Protein AF-A0A965CUZ8-F1 (afdb_monomer)

pLDDT: mean 78.37, std 17.24, range [33.78, 97.94]

Sequence (111 aa):
MQTAEQQSGSIRYVYDLDGADPASSAPSSAEVDVHAPAGNTVHAGVAVGGARACVALLRVPRGSVCNAADGGAERFFFVLDGCLTADIDGRLLKVPARHALHVPAAMPYVL

Nearest PDB structures (foldseek):
  4e2g-assembly2_D  TM=9.040E-01  e=1.049E-01  Sphaerobacter thermophilus DSM 20745
  7zyb-assembly1_A  TM=8.233E-01  e=8.879E-02  Bacteroides eggerthii DSM 20697
  2pfw-assembly1_B  TM=7.725E-01  e=3.025E-01  Shewanella frigidimarina NCIMB 400
  8awo-assemb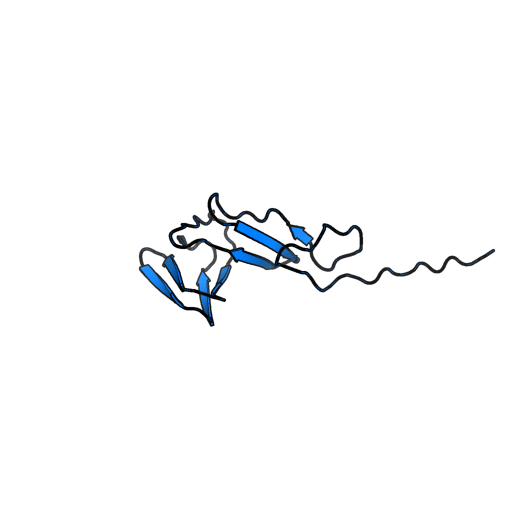ly1_B  TM=7.069E-01  e=2.421E-01  Thermotoga maritima
  5j4f-assembly1_A  TM=6.283E-01  e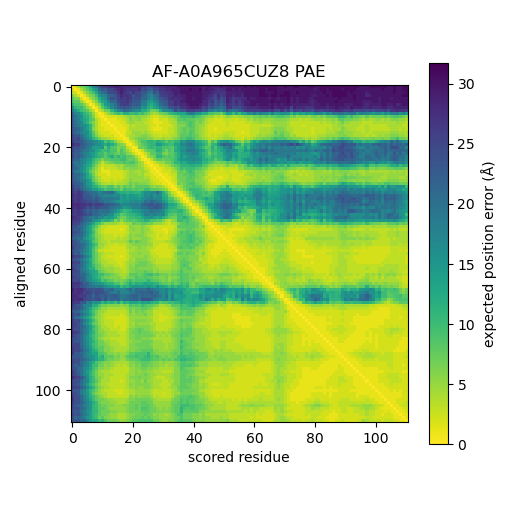=1.550E-01  Helicobacter pylori 26695

Mean predicted aligned error: 8.97 Å

Structure (mmCIF, N/CA/C/O backbone):
data_AF-A0A965CUZ8-F1
#
_entry.id   AF-A0A965CUZ8-F1
#
loop_
_atom_site.group_PDB
_atom_site.id
_atom_site.type_symbol
_atom_site.label_atom_id
_atom_site.label_alt_id
_atom_site.label_comp_id
_atom_site.label_asym_id
_atom_site.label_entity_id
_atom_site.label_seq_id
_atom_site.pdbx_PDB_ins_code
_atom_site.Cartn_x
_atom_site.Cartn_y
_atom_site.Cartn_z
_atom_site.occupancy
_atom_site.B_iso_or_equiv
_atom_site.auth_seq_id
_atom_site.auth_comp_id
_atom_site.auth_asym_id
_atom_site.auth_atom_id
_atom_site.pdbx_PDB_model_num
ATOM 1 N N . MET A 1 1 ? 34.618 -6.509 -42.704 1.00 38.53 1 MET A N 1
ATOM 2 C CA . MET A 1 1 ? 33.455 -5.786 -42.150 1.00 38.53 1 MET A CA 1
ATOM 3 C C . MET A 1 1 ? 32.724 -6.752 -41.235 1.00 38.53 1 MET A C 1
ATOM 5 O O . MET A 1 1 ? 32.151 -7.706 -41.736 1.00 38.53 1 MET A O 1
ATOM 9 N N . GLN A 1 2 ? 32.872 -6.594 -39.918 1.00 33.78 2 GLN A N 1
ATOM 10 C CA . GLN A 1 2 ? 32.157 -7.391 -38.917 1.00 33.78 2 GLN A CA 1
ATOM 11 C C . GLN A 1 2 ? 30.774 -6.775 -38.703 1.00 33.78 2 GLN A C 1
ATOM 13 O O . GLN A 1 2 ? 30.664 -5.579 -38.436 1.00 33.78 2 GLN A O 1
ATOM 18 N N . THR A 1 3 ? 29.737 -7.588 -38.859 1.00 38.19 3 THR A N 1
ATOM 19 C CA . THR A 1 3 ? 28.358 -7.248 -38.517 1.00 38.19 3 THR A CA 1
ATOM 20 C C . THR A 1 3 ? 28.268 -7.171 -36.997 1.00 38.19 3 THR A C 1
ATOM 22 O O . THR A 1 3 ? 28.436 -8.180 -36.318 1.00 38.19 3 THR A O 1
ATOM 25 N N . ALA A 1 4 ? 28.072 -5.971 -36.453 1.00 38.38 4 ALA A N 1
ATOM 26 C CA . ALA A 1 4 ? 27.771 -5.797 -35.041 1.00 38.38 4 ALA A CA 1
ATOM 27 C C . ALA A 1 4 ? 26.339 -6.291 -34.801 1.00 38.38 4 ALA A C 1
ATOM 29 O O . ALA A 1 4 ? 25.375 -5.600 -35.126 1.00 38.38 4 ALA A O 1
ATOM 30 N N . GLU A 1 5 ? 26.201 -7.506 -34.277 1.00 39.06 5 GLU A N 1
ATOM 31 C CA . GLU A 1 5 ? 24.954 -7.950 -33.667 1.00 39.06 5 GLU A CA 1
ATOM 32 C C . GLU A 1 5 ? 24.663 -7.020 -32.487 1.00 39.06 5 GLU A C 1
ATOM 34 O O . GLU A 1 5 ? 25.358 -7.025 -31.470 1.00 39.06 5 GLU A O 1
ATOM 39 N N . GLN A 1 6 ? 23.647 -6.171 -32.643 1.00 44.38 6 GLN A N 1
ATOM 40 C CA . GLN A 1 6 ? 23.025 -5.491 -31.519 1.00 44.38 6 GLN A CA 1
ATOM 41 C C . GLN A 1 6 ? 22.524 -6.574 -30.563 1.00 44.38 6 GLN A C 1
ATOM 43 O O . GLN A 1 6 ? 21.533 -7.245 -30.841 1.00 44.38 6 GLN A O 1
ATOM 48 N N . GLN A 1 7 ? 23.208 -6.743 -29.433 1.00 45.09 7 GLN A N 1
ATOM 49 C CA . GLN A 1 7 ? 22.641 -7.427 -28.280 1.00 45.09 7 GLN A CA 1
ATOM 50 C C . GLN A 1 7 ? 21.371 -6.663 -27.898 1.00 45.09 7 GLN A C 1
ATOM 52 O O . GLN A 1 7 ? 21.438 -5.593 -27.294 1.00 45.09 7 GLN A O 1
ATOM 57 N N . SER A 1 8 ? 20.205 -7.174 -28.299 1.00 52.53 8 SER A N 1
ATOM 58 C CA . SER A 1 8 ? 18.926 -6.739 -27.751 1.00 52.53 8 SER A CA 1
ATOM 59 C C . SER A 1 8 ? 18.976 -7.006 -26.250 1.00 52.53 8 SER A C 1
ATOM 61 O O . SER A 1 8 ? 18.823 -8.144 -25.811 1.00 52.53 8 SER A O 1
ATOM 63 N N . GLY A 1 9 ? 19.300 -5.970 -25.474 1.00 62.38 9 GLY A N 1
ATOM 64 C CA . GLY A 1 9 ? 19.417 -6.061 -24.025 1.00 62.38 9 GLY A CA 1
ATOM 65 C C . GLY A 1 9 ? 18.131 -6.637 -23.444 1.00 62.38 9 GLY A C 1
ATOM 66 O O . GLY A 1 9 ? 17.038 -6.186 -23.789 1.00 62.38 9 GLY A O 1
ATOM 67 N N . SER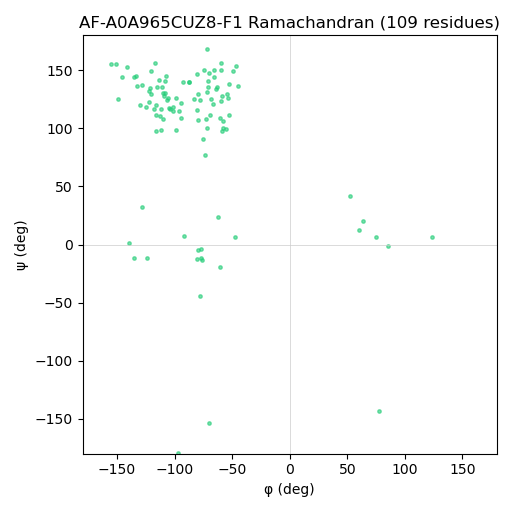 A 1 10 ? 18.247 -7.666 -22.604 1.00 81.00 10 SER A N 1
ATOM 68 C CA . SER A 1 10 ? 17.085 -8.297 -21.984 1.00 81.00 10 SER A CA 1
ATOM 69 C C . SER A 1 10 ? 16.328 -7.266 -21.148 1.00 81.00 10 SER A C 1
ATOM 71 O O . SER A 1 10 ? 16.914 -6.664 -20.245 1.00 81.00 10 SER A O 1
ATOM 73 N N . ILE A 1 11 ? 15.037 -7.076 -21.430 1.00 86.69 11 ILE A N 1
ATOM 74 C CA . ILE A 1 11 ? 14.185 -6.192 -20.631 1.00 86.69 11 ILE A CA 1
ATOM 75 C C . ILE A 1 11 ? 14.098 -6.744 -19.207 1.00 86.69 11 ILE A C 1
ATOM 77 O O . ILE A 1 11 ? 13.913 -7.944 -18.991 1.00 86.69 11 ILE A O 1
ATOM 81 N N . ARG A 1 12 ? 14.219 -5.854 -18.227 1.00 87.75 12 ARG A N 1
ATOM 82 C CA . ARG A 1 12 ? 14.044 -6.177 -16.815 1.00 87.75 12 ARG A CA 1
ATOM 83 C C . ARG A 1 12 ? 12.559 -6.254 -16.435 1.00 87.75 12 ARG A C 1
ATOM 85 O O . ARG A 1 12 ? 11.814 -5.295 -16.645 1.00 87.75 12 ARG A O 1
ATOM 92 N N . TYR A 1 13 ? 12.172 -7.351 -15.781 1.00 88.44 13 TYR A N 1
ATOM 93 C CA . TYR A 1 13 ? 10.799 -7.599 -15.304 1.00 88.44 13 TYR A CA 1
ATOM 94 C C . TYR A 1 13 ? 10.677 -7.878 -13.798 1.00 88.44 13 TYR A C 1
ATOM 96 O O . TYR A 1 13 ? 9.567 -7.912 -13.277 1.00 88.44 13 TYR A O 1
ATOM 104 N N . VAL A 1 14 ? 11.793 -8.101 -13.098 1.00 87.94 14 VAL A N 1
ATOM 105 C CA . VAL A 1 14 ? 11.812 -8.452 -11.669 1.00 87.94 14 VAL A CA 1
ATOM 106 C C . VAL A 1 14 ? 12.496 -7.339 -10.884 1.00 87.94 14 VAL A C 1
ATOM 108 O O . VAL A 1 14 ? 13.541 -6.829 -11.306 1.00 87.94 14 VAL A O 1
ATOM 111 N N . TYR A 1 15 ? 11.896 -6.971 -9.755 1.00 86.25 15 TYR A N 1
ATOM 112 C CA . TYR A 1 15 ? 12.301 -5.838 -8.929 1.00 86.25 15 TYR A CA 1
ATOM 113 C C . TYR A 1 15 ? 12.371 -6.249 -7.461 1.00 86.25 15 TYR A C 1
ATOM 115 O O . TYR A 1 15 ? 11.476 -6.947 -6.981 1.00 86.25 15 TYR A O 1
ATOM 123 N N . ASP A 1 16 ? 13.422 -5.819 -6.766 1.00 85.19 16 ASP A N 1
ATOM 124 C CA . ASP A 1 16 ? 13.569 -6.025 -5.325 1.00 85.19 16 ASP A CA 1
ATOM 125 C C . ASP A 1 16 ? 13.044 -4.806 -4.555 1.00 85.19 16 ASP A C 1
ATOM 127 O O . ASP A 1 16 ? 13.649 -3.733 -4.554 1.00 85.19 16 ASP A O 1
ATOM 131 N N . LEU A 1 17 ? 11.905 -4.978 -3.882 1.00 81.81 17 LEU A N 1
ATOM 132 C CA . LEU A 1 17 ? 11.266 -3.905 -3.119 1.00 81.81 17 LEU A CA 1
ATOM 133 C C . LEU A 1 17 ? 11.892 -3.683 -1.734 1.00 81.81 17 LEU A C 1
ATOM 135 O O . LEU A 1 17 ? 11.616 -2.660 -1.103 1.00 81.81 17 LEU A O 1
ATOM 139 N N . ASP A 1 18 ? 12.737 -4.601 -1.253 1.00 78.56 18 ASP A N 1
ATOM 140 C CA . ASP A 1 18 ? 13.343 -4.509 0.077 1.00 78.56 18 ASP A CA 1
ATOM 141 C C . ASP A 1 18 ? 14.510 -3.506 0.145 1.00 78.56 18 ASP A C 1
ATOM 143 O O . ASP A 1 18 ? 14.901 -3.126 1.256 1.00 78.56 18 ASP A O 1
ATOM 147 N N . GLY A 1 19 ? 14.994 -3.016 -1.007 1.00 65.38 19 GLY A N 1
ATOM 148 C CA . GLY A 1 19 ? 15.917 -1.878 -1.109 1.00 65.38 19 GLY A CA 1
ATOM 149 C C . GLY A 1 19 ? 17.237 -2.136 -1.840 1.00 65.38 19 GLY A C 1
ATOM 150 O O . GLY A 1 19 ? 18.089 -1.251 -1.841 1.00 65.38 19 GLY A O 1
ATOM 151 N N . ALA A 1 20 ? 17.441 -3.304 -2.457 1.00 56.59 20 ALA A N 1
ATOM 152 C CA . ALA A 1 20 ? 18.704 -3.613 -3.136 1.00 56.59 20 ALA A CA 1
ATOM 153 C C . ALA A 1 20 ? 18.723 -3.241 -4.623 1.00 56.59 20 ALA A C 1
ATOM 155 O O . ALA A 1 20 ? 19.669 -3.608 -5.320 1.00 56.59 20 ALA A O 1
ATOM 156 N N . ASP A 1 21 ? 17.695 -2.549 -5.118 1.00 63.75 21 ASP A N 1
ATOM 157 C CA . ASP A 1 21 ? 17.545 -2.334 -6.545 1.00 63.75 21 ASP A CA 1
ATOM 158 C C . ASP A 1 21 ? 18.046 -0.957 -6.998 1.00 63.75 21 ASP A C 1
ATOM 160 O O . ASP A 1 21 ? 17.333 0.039 -6.846 1.00 63.75 21 ASP A O 1
ATOM 164 N N . PRO A 1 22 ? 19.276 -0.845 -7.538 1.00 59.34 22 PRO A N 1
ATOM 165 C CA . PRO A 1 22 ? 19.737 0.422 -8.069 1.00 59.34 22 PRO A CA 1
ATOM 166 C C . PRO A 1 22 ? 18.906 0.804 -9.295 1.00 59.34 22 PRO A C 1
ATOM 168 O O . PRO A 1 22 ? 18.473 -0.052 -10.077 1.00 59.34 22 PRO A O 1
ATOM 171 N N . ALA A 1 23 ? 18.758 2.111 -9.513 1.00 60.34 23 ALA A N 1
ATOM 172 C CA . ALA A 1 23 ? 18.342 2.629 -10.807 1.00 60.34 23 ALA A CA 1
ATOM 173 C C . ALA A 1 23 ? 19.280 2.045 -11.881 1.00 60.34 23 ALA A C 1
ATOM 175 O O . ALA A 1 23 ? 20.480 2.321 -11.901 1.00 60.34 23 ALA A O 1
ATOM 176 N N . SER A 1 24 ? 18.741 1.169 -1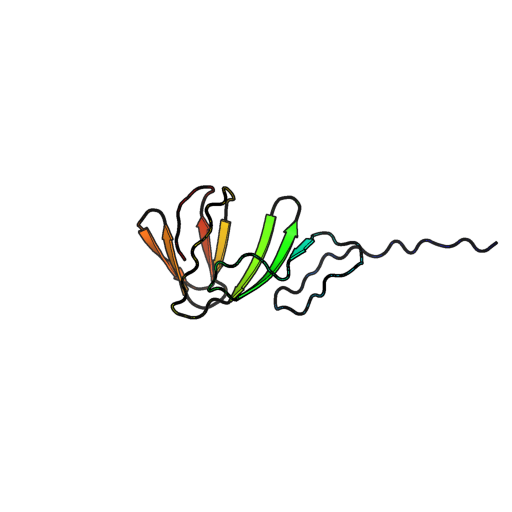2.727 1.00 63.59 24 SER A N 1
ATOM 177 C CA . SER A 1 24 ? 19.489 0.519 -13.800 1.00 63.59 24 SER A CA 1
ATOM 178 C C . SER A 1 24 ? 19.346 1.333 -15.080 1.00 63.59 24 SER A C 1
ATOM 180 O O . SER A 1 24 ? 18.260 1.815 -15.389 1.00 63.59 24 SER A O 1
ATOM 182 N N . SER A 1 25 ? 20.430 1.462 -15.845 1.00 62.34 25 SER A N 1
ATOM 183 C CA . SER A 1 25 ? 20.402 2.052 -17.190 1.00 62.34 25 SER A CA 1
ATOM 184 C C . SER A 1 25 ? 19.901 1.076 -18.263 1.00 62.34 25 SER A C 1
ATOM 186 O O . SER A 1 25 ? 19.766 1.458 -19.426 1.00 62.34 25 SER A O 1
ATOM 188 N N . ALA A 1 26 ? 19.640 -0.185 -17.899 1.00 71.38 26 ALA A N 1
ATOM 189 C CA . ALA A 1 26 ? 19.081 -1.178 -18.806 1.00 71.38 26 ALA A CA 1
ATOM 190 C C . ALA A 1 26 ? 17.579 -0.928 -19.058 1.00 71.38 26 ALA A C 1
ATOM 192 O O . ALA A 1 26 ? 16.881 -0.454 -18.160 1.00 71.38 26 ALA A O 1
ATOM 193 N N . PRO A 1 27 ? 17.048 -1.303 -20.238 1.00 81.12 27 PRO A N 1
ATOM 194 C CA . PRO A 1 27 ? 15.615 -1.240 -20.512 1.00 81.12 27 PRO A CA 1
ATOM 195 C C . PRO A 1 27 ? 14.798 -1.985 -19.446 1.00 81.12 27 PRO A C 1
ATOM 197 O O . PRO A 1 27 ? 15.027 -3.169 -19.183 1.00 81.12 27 PRO A O 1
ATOM 200 N N . SER A 1 28 ? 13.823 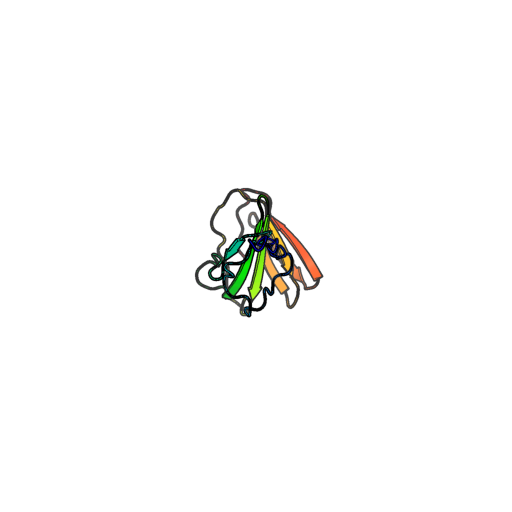-1.305 -18.847 1.00 85.94 28 SER A N 1
ATOM 201 C CA . SER A 1 28 ? 12.954 -1.850 -17.805 1.00 85.94 28 SER A CA 1
ATOM 202 C C . SER A 1 28 ? 11.486 -1.808 -18.224 1.00 85.94 28 SER A C 1
ATOM 204 O O . SER A 1 28 ? 11.057 -0.946 -18.986 1.00 85.94 28 SER A O 1
ATOM 206 N N . SER A 1 29 ? 10.704 -2.771 -17.736 1.00 89.69 29 SER A N 1
ATOM 207 C CA . SER A 1 29 ? 9.252 -2.828 -17.974 1.00 89.69 29 SER A CA 1
ATOM 208 C C . SER A 1 29 ? 8.438 -1.831 -17.131 1.00 89.69 29 SER A C 1
ATOM 210 O O . SER A 1 29 ? 7.261 -1.605 -17.406 1.00 89.69 29 SER A O 1
ATOM 212 N N . ALA A 1 30 ? 9.069 -1.248 -16.114 1.00 88.81 30 ALA A N 1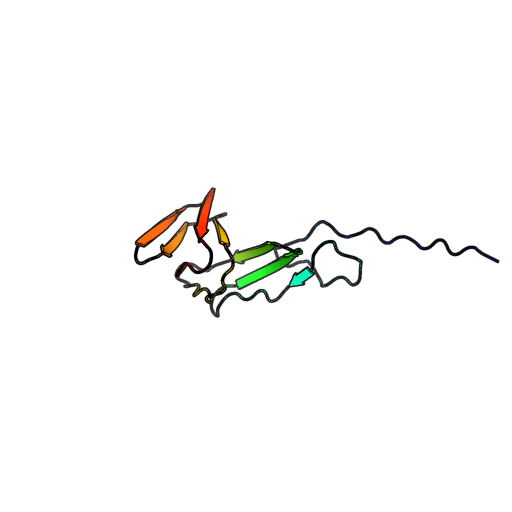
ATOM 213 C CA . ALA A 1 30 ? 8.511 -0.309 -15.151 1.00 88.81 30 ALA A CA 1
ATOM 214 C C . ALA A 1 30 ? 9.605 0.640 -14.636 1.00 88.81 30 ALA A C 1
ATOM 216 O O . ALA A 1 30 ? 10.798 0.298 -14.650 1.00 88.81 30 ALA A O 1
ATOM 217 N N . GLU A 1 31 ? 9.179 1.814 -14.180 1.00 86.88 31 GLU A N 1
ATOM 218 C CA . GLU A 1 31 ? 10.012 2.820 -13.523 1.00 86.88 31 GLU A CA 1
ATOM 219 C C . GLU A 1 31 ? 10.217 2.457 -12.051 1.00 86.88 31 GLU A C 1
ATOM 221 O O . GLU A 1 31 ? 9.337 1.876 -11.417 1.00 86.88 31 GLU A O 1
ATOM 226 N N . VAL A 1 32 ? 11.389 2.786 -11.510 1.00 83.56 32 VAL A N 1
ATOM 227 C CA . VAL A 1 32 ? 11.754 2.507 -10.118 1.00 83.56 32 VAL A CA 1
ATOM 228 C C . VAL A 1 32 ? 11.948 3.832 -9.397 1.00 83.56 32 VAL A C 1
ATOM 230 O O . VAL A 1 32 ? 12.817 4.615 -9.777 1.00 83.56 32 VAL A O 1
ATOM 233 N N . ASP A 1 33 ? 11.161 4.061 -8.352 1.00 77.12 33 ASP A N 1
ATOM 234 C CA . ASP A 1 33 ? 11.289 5.208 -7.461 1.00 77.12 33 ASP A CA 1
ATOM 235 C C . ASP A 1 33 ? 11.796 4.742 -6.090 1.00 77.12 33 ASP A C 1
ATOM 237 O O . ASP A 1 33 ? 11.089 4.102 -5.311 1.00 77.12 33 ASP A O 1
ATOM 241 N N . VAL A 1 34 ? 13.057 5.061 -5.803 1.00 65.94 34 VAL A N 1
ATOM 242 C CA . VAL A 1 34 ? 13.736 4.792 -4.523 1.00 65.94 34 VAL A CA 1
ATOM 243 C C . VAL A 1 34 ? 13.333 5.773 -3.411 1.00 65.94 34 VAL A C 1
ATOM 245 O O . VAL A 1 34 ? 13.763 5.616 -2.269 1.00 65.94 34 VAL A O 1
ATOM 248 N N . HIS A 1 35 ? 12.507 6.776 -3.720 1.00 58.28 35 HIS A N 1
ATOM 249 C CA . HIS A 1 35 ? 12.049 7.818 -2.801 1.00 58.28 35 HIS A CA 1
ATOM 250 C C . HIS A 1 35 ? 10.529 7.968 -2.798 1.00 58.28 35 HIS A C 1
ATOM 252 O O . HIS A 1 35 ? 10.022 9.073 -2.587 1.00 58.28 35 HIS A O 1
ATOM 258 N N . ALA A 1 36 ? 9.811 6.860 -3.007 1.00 54.22 36 ALA A N 1
ATOM 259 C CA . ALA A 1 36 ? 8.360 6.860 -3.086 1.00 54.22 36 ALA A CA 1
ATOM 260 C C . ALA A 1 36 ? 7.742 7.706 -1.958 1.00 54.22 36 ALA A C 1
ATOM 262 O O . ALA A 1 36 ? 8.199 7.611 -0.812 1.00 54.22 36 ALA A O 1
ATOM 263 N N . PRO A 1 37 ? 6.722 8.534 -2.255 1.00 50.66 37 PRO A N 1
ATOM 264 C CA . PRO A 1 37 ? 6.202 9.532 -1.333 1.00 50.66 37 PRO A CA 1
ATOM 265 C C . PRO A 1 37 ? 5.400 8.853 -0.223 1.00 50.66 37 PRO A C 1
ATOM 267 O O . PRO A 1 37 ? 4.172 8.843 -0.202 1.00 50.66 37 PRO A O 1
ATOM 270 N N . ALA A 1 38 ? 6.107 8.269 0.730 1.00 50.78 38 ALA A N 1
ATOM 271 C CA . ALA A 1 38 ? 5.610 8.136 2.071 1.00 50.78 38 ALA A CA 1
ATOM 272 C C . ALA A 1 38 ? 5.513 9.553 2.635 1.00 50.78 38 ALA A C 1
ATOM 274 O O . ALA A 1 38 ? 6.515 10.264 2.727 1.00 50.78 38 ALA A O 1
ATOM 275 N N . GLY A 1 39 ? 4.310 9.964 3.039 1.00 48.75 39 GLY A N 1
ATOM 276 C CA . GLY A 1 39 ? 4.177 11.078 3.972 1.00 48.75 39 GLY A CA 1
ATOM 277 C C . GLY A 1 39 ? 5.160 10.903 5.136 1.00 48.75 39 GLY A C 1
ATOM 278 O O . GLY A 1 39 ? 5.565 9.784 5.446 1.00 48.75 39 GLY A O 1
ATOM 279 N N . ASN A 1 40 ? 5.543 12.027 5.734 1.00 45.81 40 ASN A N 1
ATOM 280 C CA . ASN A 1 40 ? 6.746 12.350 6.522 1.00 45.81 40 ASN A CA 1
ATOM 281 C C . ASN A 1 40 ? 7.201 11.375 7.651 1.00 45.81 40 ASN A C 1
ATOM 283 O O . ASN A 1 40 ? 8.121 11.699 8.398 1.00 45.81 40 ASN A O 1
ATOM 287 N N . THR A 1 41 ? 6.578 10.210 7.810 1.00 47.31 41 THR A N 1
ATOM 288 C CA . THR A 1 41 ? 6.702 9.256 8.922 1.00 47.31 41 THR A CA 1
ATOM 289 C C . THR A 1 41 ? 6.735 7.776 8.506 1.00 47.31 41 THR A C 1
ATOM 291 O O . THR A 1 41 ? 6.835 6.912 9.381 1.00 47.31 41 THR A O 1
ATOM 294 N N . VAL A 1 42 ? 6.675 7.448 7.208 1.00 56.91 42 VAL A N 1
ATOM 295 C CA . VAL A 1 42 ? 6.768 6.060 6.714 1.00 56.91 42 VAL A CA 1
ATOM 296 C C . VAL A 1 42 ? 8.113 5.831 6.023 1.00 56.91 42 VAL A C 1
ATOM 298 O O . VAL A 1 42 ? 8.512 6.593 5.148 1.00 56.91 42 VAL A O 1
ATOM 301 N N . HIS A 1 43 ? 8.821 4.759 6.387 1.00 55.50 43 HIS A N 1
ATOM 302 C CA . HIS A 1 43 ? 9.928 4.282 5.564 1.00 55.50 43 HIS A CA 1
ATOM 303 C C . HIS A 1 43 ? 9.316 3.580 4.350 1.00 55.50 43 HIS A C 1
ATOM 305 O O . HIS A 1 43 ? 8.985 2.390 4.404 1.00 55.50 43 HIS A O 1
ATOM 311 N N . ALA A 1 44 ? 9.096 4.334 3.272 1.00 60.03 44 ALA A N 1
ATOM 312 C CA . ALA A 1 44 ? 8.837 3.727 1.980 1.00 60.03 44 ALA A CA 1
ATOM 313 C C . ALA A 1 44 ? 10.128 3.051 1.515 1.00 60.03 44 ALA A C 1
ATOM 315 O O . ALA A 1 44 ? 11.191 3.674 1.490 1.00 60.03 44 ALA A O 1
ATOM 316 N N . GLY A 1 45 ? 10.040 1.758 1.209 1.00 63.50 45 GLY A N 1
ATOM 317 C CA . GLY A 1 45 ? 11.048 1.102 0.393 1.00 63.50 45 GLY A CA 1
ATOM 318 C C . GLY A 1 45 ? 10.964 1.601 -1.049 1.00 63.50 45 GLY A C 1
ATOM 319 O O . GLY A 1 45 ? 10.488 2.700 -1.336 1.00 63.50 45 GLY A O 1
ATOM 320 N N . VAL A 1 46 ? 11.396 0.759 -1.975 1.00 75.81 46 VAL A N 1
ATOM 321 C CA . VAL A 1 46 ? 11.291 1.048 -3.404 1.00 75.81 46 VAL A CA 1
ATOM 322 C C . VAL A 1 46 ? 9.825 0.975 -3.849 1.00 75.81 46 VAL A C 1
ATOM 324 O O . VAL A 1 46 ? 9.080 0.087 -3.418 1.00 75.81 46 VAL A O 1
ATOM 327 N N . ALA A 1 47 ? 9.418 1.883 -4.735 1.00 83.38 47 ALA A N 1
ATOM 328 C CA . ALA A 1 47 ? 8.197 1.756 -5.518 1.00 83.38 47 ALA A CA 1
ATOM 329 C C . ALA A 1 47 ? 8.508 1.439 -6.982 1.00 83.38 47 ALA A C 1
ATOM 331 O O . ALA A 1 47 ? 9.484 1.922 -7.553 1.00 83.38 47 ALA A O 1
ATOM 332 N N . VAL A 1 48 ? 7.649 0.631 -7.594 1.00 87.38 48 VAL A N 1
ATOM 333 C CA . VAL A 1 48 ? 7.718 0.253 -9.003 1.00 87.38 48 VAL A CA 1
ATOM 334 C C . VAL A 1 48 ? 6.455 0.744 -9.696 1.00 87.38 48 VAL A C 1
ATOM 336 O O . VAL A 1 48 ? 5.345 0.321 -9.362 1.00 87.38 48 VAL A O 1
ATOM 339 N N . GLY A 1 49 ? 6.631 1.653 -10.651 1.00 88.50 49 GLY A N 1
ATOM 340 C CA . GLY A 1 49 ? 5.570 2.294 -11.418 1.00 88.50 49 GLY A CA 1
ATOM 341 C C . GLY A 1 49 ? 5.462 1.727 -12.829 1.00 88.50 49 GLY A C 1
ATOM 342 O O . GLY A 1 49 ? 6.374 1.858 -13.641 1.00 88.50 49 GLY A O 1
ATOM 343 N N . GLY A 1 50 ? 4.325 1.115 -13.144 1.00 88.19 50 GLY A N 1
ATOM 344 C CA . GLY A 1 50 ? 3.914 0.831 -14.517 1.00 88.19 50 GLY A CA 1
ATOM 345 C C . GLY A 1 50 ? 2.959 1.902 -15.050 1.00 88.19 50 GLY A C 1
ATOM 346 O O . GLY A 1 50 ? 2.549 2.813 -14.337 1.00 88.19 50 GLY A O 1
ATOM 347 N N . ALA A 1 51 ? 2.502 1.743 -16.294 1.00 87.56 51 ALA A N 1
ATOM 348 C CA . ALA A 1 51 ? 1.639 2.727 -16.960 1.00 87.56 51 ALA A CA 1
ATOM 349 C C . ALA A 1 51 ? 0.284 2.999 -16.266 1.00 87.56 51 ALA A C 1
ATOM 351 O O . ALA A 1 51 ? -0.375 3.988 -16.576 1.00 87.56 51 ALA A O 1
ATOM 352 N N . ARG A 1 52 ? -0.181 2.098 -15.389 1.00 88.50 52 ARG A N 1
ATOM 353 C CA . ARG A 1 52 ? -1.507 2.180 -14.739 1.00 88.50 52 ARG A CA 1
ATOM 354 C C . ARG A 1 52 ? -1.508 1.890 -13.243 1.00 88.50 52 ARG A C 1
ATOM 356 O O . ARG A 1 52 ? -2.533 2.081 -12.600 1.00 88.50 52 ARG A O 1
ATOM 363 N N . ALA A 1 53 ? -0.410 1.375 -12.705 1.00 88.44 53 ALA A N 1
ATOM 364 C CA . ALA A 1 53 ? -0.338 0.929 -11.324 1.00 88.44 53 ALA A CA 1
ATOM 365 C C . ALA A 1 53 ? 1.054 1.207 -10.773 1.00 88.44 53 ALA A C 1
ATOM 367 O O . ALA A 1 53 ? 2.045 1.063 -11.486 1.00 88.44 53 ALA A O 1
ATOM 368 N N . CYS A 1 54 ? 1.104 1.565 -9.497 1.00 88.00 54 CYS A N 1
ATOM 369 C CA . CYS A 1 54 ? 2.331 1.691 -8.733 1.00 88.00 54 CYS A CA 1
ATOM 370 C C . CYS A 1 54 ? 2.248 0.740 -7.540 1.00 88.00 54 CYS A C 1
ATOM 372 O O . CYS A 1 54 ? 1.208 0.658 -6.884 1.00 88.00 54 CYS A O 1
ATOM 374 N N . VAL A 1 55 ? 3.325 0.006 -7.285 1.00 89.06 55 VAL A N 1
ATOM 375 C CA . VAL A 1 55 ? 3.434 -0.931 -6.167 1.00 89.06 55 VAL A CA 1
ATOM 376 C C . VAL A 1 55 ? 4.602 -0.499 -5.301 1.00 89.06 55 VAL A C 1
ATOM 378 O O . VAL A 1 55 ? 5.695 -0.296 -5.815 1.00 89.06 55 VAL A O 1
ATOM 381 N N . ALA A 1 56 ? 4.384 -0.387 -3.995 1.00 85.81 56 ALA A N 1
ATOM 382 C CA . ALA A 1 56 ? 5.418 -0.026 -3.036 1.00 85.81 56 ALA A CA 1
ATOM 383 C C . ALA A 1 56 ? 5.364 -0.957 -1.826 1.00 85.81 56 ALA A C 1
ATOM 385 O O . ALA A 1 56 ? 4.281 -1.356 -1.388 1.00 85.81 56 ALA A O 1
ATOM 386 N N . LEU A 1 57 ? 6.532 -1.265 -1.263 1.00 86.00 57 LEU A N 1
ATOM 387 C CA . LEU A 1 57 ? 6.627 -1.910 0.040 1.00 86.00 57 LEU A CA 1
ATOM 388 C C . LEU A 1 57 ? 6.812 -0.843 1.121 1.00 86.00 57 LEU A C 1
ATOM 390 O O . LEU A 1 57 ? 7.770 -0.071 1.096 1.00 86.00 57 LEU A O 1
ATOM 394 N N . LEU A 1 58 ? 5.897 -0.814 2.086 1.00 84.19 58 LEU A N 1
ATOM 395 C CA . LEU A 1 58 ? 5.919 0.144 3.188 1.00 84.19 58 LEU A CA 1
ATOM 396 C C . LEU A 1 58 ? 6.257 -0.571 4.493 1.00 84.19 58 LEU A C 1
ATOM 398 O O . LEU A 1 58 ? 5.626 -1.568 4.845 1.00 84.19 58 LEU A O 1
ATOM 402 N N . ARG A 1 59 ? 7.223 -0.030 5.239 1.00 85.12 59 ARG A N 1
ATOM 403 C CA . ARG A 1 59 ? 7.528 -0.469 6.603 1.00 85.12 59 ARG A CA 1
ATOM 404 C C . ARG A 1 59 ? 7.170 0.659 7.558 1.00 85.12 59 ARG A C 1
ATOM 406 O O . ARG A 1 59 ? 7.804 1.713 7.570 1.00 85.12 59 ARG A O 1
ATOM 413 N N . VAL A 1 60 ? 6.120 0.435 8.341 1.00 82.38 60 VAL A N 1
ATOM 414 C CA . VAL A 1 60 ? 5.529 1.450 9.215 1.00 82.38 60 VAL A CA 1
ATOM 415 C C . VAL A 1 60 ? 5.792 1.065 10.674 1.00 82.38 60 VAL A C 1
ATOM 417 O O . VAL A 1 60 ? 5.313 0.017 11.113 1.00 82.38 60 VAL A O 1
ATOM 420 N N . PRO A 1 61 ? 6.556 1.867 11.440 1.00 85.00 61 PRO A N 1
ATOM 421 C CA . PRO A 1 61 ? 6.721 1.639 12.870 1.00 85.00 61 PRO A CA 1
ATOM 422 C C . PRO A 1 61 ? 5.382 1.683 13.610 1.00 85.00 61 PRO A C 1
ATOM 424 O O . PRO A 1 61 ? 4.456 2.408 13.243 1.00 85.00 61 PRO A O 1
ATOM 427 N N . ARG A 1 62 ? 5.281 0.929 14.705 1.00 87.94 62 ARG A N 1
ATOM 428 C CA . ARG A 1 62 ? 4.078 0.934 15.542 1.00 87.94 62 ARG A CA 1
ATOM 429 C C . ARG A 1 62 ? 3.801 2.343 16.074 1.00 87.94 62 ARG A C 1
ATOM 431 O O . ARG A 1 62 ? 4.654 2.931 16.729 1.00 87.94 62 ARG A O 1
ATOM 438 N N . GLY A 1 63 ? 2.571 2.818 15.878 1.00 86.00 63 GLY A N 1
ATOM 439 C CA . GLY A 1 63 ? 2.125 4.132 16.348 1.00 86.00 63 GLY A CA 1
ATOM 440 C C . GLY A 1 63 ? 2.451 5.281 15.393 1.00 86.00 63 GLY A C 1
ATOM 441 O O . GLY A 1 63 ? 2.078 6.414 15.687 1.00 86.00 63 GLY A O 1
ATOM 442 N N . SER A 1 64 ? 3.108 5.006 14.262 1.00 85.25 64 SER A N 1
ATOM 443 C CA . SER A 1 64 ? 3.221 5.976 13.176 1.00 85.25 64 SER A CA 1
ATOM 444 C C . SER A 1 64 ? 1.871 6.183 12.499 1.00 85.25 64 SER A C 1
ATOM 446 O O . SER A 1 64 ? 1.083 5.250 12.384 1.00 85.25 64 SER A O 1
ATOM 448 N N . VAL A 1 65 ? 1.655 7.408 12.026 1.00 83.19 65 VAL A N 1
ATOM 449 C CA . VAL A 1 65 ? 0.502 7.787 11.209 1.00 83.19 65 VAL A CA 1
ATOM 450 C C . VAL A 1 65 ? 0.997 8.092 9.804 1.00 83.19 65 VAL A C 1
ATOM 452 O O . VAL A 1 65 ? 2.014 8.775 9.634 1.00 83.19 65 VAL A O 1
ATOM 455 N N . CYS A 1 66 ? 0.287 7.599 8.801 1.00 76.56 66 CYS A N 1
ATOM 456 C CA . CYS A 1 66 ? 0.504 7.923 7.404 1.00 76.56 66 CYS A CA 1
ATOM 457 C C . CYS A 1 66 ? -0.683 8.742 6.900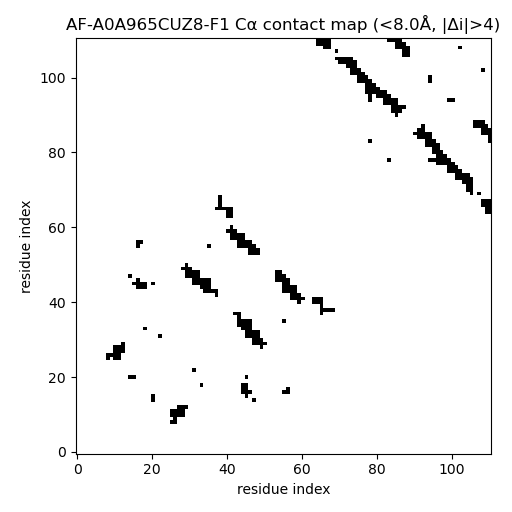 1.00 76.56 66 CYS A C 1
ATOM 459 O O . CYS A 1 66 ? -1.725 8.210 6.518 1.00 76.56 66 CYS A O 1
ATOM 461 N N . ASN A 1 67 ? -0.496 10.061 6.864 1.00 70.31 67 ASN A N 1
ATOM 462 C CA . ASN A 1 67 ? -1.426 10.952 6.188 1.00 70.31 67 ASN A CA 1
ATOM 463 C C . ASN A 1 67 ? -1.234 10.766 4.686 1.00 70.31 67 ASN A C 1
ATOM 465 O O . ASN A 1 67 ? -0.207 11.166 4.131 1.00 70.31 67 ASN A O 1
ATOM 469 N N . ALA A 1 68 ? -2.191 10.128 4.028 1.00 63.69 68 ALA A N 1
ATOM 470 C CA . ALA A 1 68 ? -2.165 10.063 2.585 1.00 63.69 68 ALA A CA 1
ATOM 471 C C . ALA A 1 68 ? -2.500 11.438 2.005 1.00 63.69 68 ALA A C 1
ATOM 473 O O . ALA A 1 68 ? -3.482 12.065 2.393 1.00 63.69 68 ALA A O 1
ATOM 474 N N . ALA A 1 69 ? -1.686 11.903 1.060 1.00 57.38 69 ALA A N 1
ATOM 475 C CA . ALA A 1 69 ? -2.070 13.036 0.237 1.00 57.38 69 ALA A CA 1
ATOM 476 C C . ALA A 1 69 ? -3.298 12.648 -0.600 1.00 57.38 69 ALA A C 1
ATOM 478 O O . ALA A 1 69 ? -3.313 11.571 -1.214 1.00 57.38 69 ALA A O 1
ATOM 479 N N . ASP A 1 70 ? -4.297 13.534 -0.636 1.00 56.34 70 ASP A N 1
ATOM 480 C CA . ASP A 1 70 ? -5.425 13.457 -1.562 1.00 56.34 70 ASP A CA 1
ATOM 481 C C . ASP A 1 70 ? -4.876 13.386 -2.989 1.00 56.34 70 ASP A C 1
ATOM 483 O O . ASP A 1 70 ? -4.446 14.365 -3.594 1.00 56.34 70 ASP A O 1
ATOM 487 N N . GLY A 1 71 ? -4.832 12.175 -3.518 1.00 58.00 71 GLY A N 1
ATOM 488 C CA . GLY A 1 71 ? -4.508 11.901 -4.903 1.00 58.00 71 GLY A CA 1
ATOM 489 C C . GLY A 1 71 ? -5.600 10.980 -5.383 1.00 58.00 71 GLY A C 1
ATOM 490 O O . GLY A 1 71 ? -5.771 9.915 -4.788 1.00 58.00 71 GLY A O 1
ATOM 491 N N . GLY A 1 72 ? -6.349 11.392 -6.405 1.00 78.06 72 GLY A N 1
ATOM 492 C CA . GLY A 1 72 ? -7.542 10.715 -6.933 1.00 78.06 72 GLY A CA 1
ATOM 493 C C . GLY A 1 72 ? -7.321 9.311 -7.516 1.00 78.06 72 GLY A C 1
ATOM 494 O O . GLY A 1 72 ? -8.096 8.878 -8.358 1.00 78.06 72 GLY A O 1
ATOM 495 N N . ALA A 1 73 ? -6.269 8.608 -7.104 1.00 85.62 73 ALA A N 1
ATOM 496 C CA . ALA A 1 73 ? -6.020 7.213 -7.409 1.00 85.62 73 ALA A CA 1
ATOM 497 C C . ALA A 1 73 ? -6.689 6.293 -6.377 1.00 85.62 73 ALA A C 1
ATOM 499 O O . ALA A 1 73 ? -6.649 6.543 -5.169 1.00 85.62 73 ALA A O 1
ATOM 500 N N . GLU A 1 74 ? -7.254 5.199 -6.877 1.00 90.00 74 GLU A N 1
ATOM 501 C CA . GLU A 1 74 ? -7.670 4.043 -6.082 1.00 90.00 74 GLU A CA 1
ATOM 502 C C . GLU A 1 74 ? -6.442 3.355 -5.470 1.00 90.00 74 GLU A C 1
ATOM 504 O O . GLU A 1 74 ? -5.371 3.310 -6.086 1.00 90.00 74 GLU A O 1
ATOM 509 N N . ARG A 1 75 ? -6.574 2.840 -4.243 1.00 90.25 75 ARG A N 1
ATOM 510 C CA . ARG A 1 75 ? -5.467 2.205 -3.519 1.00 90.25 75 ARG A CA 1
ATOM 511 C C . ARG A 1 75 ? -5.888 0.909 -2.850 1.00 90.25 75 ARG A C 1
ATOM 513 O O . ARG A 1 75 ? -6.975 0.792 -2.287 1.00 90.25 75 ARG A O 1
ATOM 520 N N . PHE A 1 76 ? -4.955 -0.034 -2.849 1.00 93.31 76 PHE A N 1
ATOM 521 C CA . PHE A 1 76 ? -5.057 -1.287 -2.118 1.00 93.31 76 PHE A CA 1
ATOM 522 C C . PHE A 1 76 ? -3.874 -1.395 -1.160 1.00 93.31 76 PHE A C 1
ATOM 524 O O . PHE A 1 76 ? -2.722 -1.365 -1.589 1.00 93.31 76 PHE A O 1
ATOM 531 N N . PHE A 1 77 ? -4.161 -1.544 0.130 1.00 92.50 77 PHE A N 1
ATOM 532 C CA . PHE A 1 77 ? -3.155 -1.827 1.149 1.00 92.50 77 PHE A CA 1
ATOM 533 C C . PHE A 1 77 ? -3.262 -3.289 1.550 1.00 92.50 77 PHE A C 1
ATOM 535 O O . PHE A 1 77 ? -4.281 -3.717 2.086 1.00 92.50 77 PHE A O 1
ATOM 542 N N . PHE A 1 78 ? -2.206 -4.055 1.304 1.00 95.44 78 PHE A N 1
ATOM 543 C CA . PHE A 1 78 ? -2.111 -5.444 1.735 1.00 95.44 78 PHE A CA 1
ATOM 544 C C . PHE A 1 78 ? -1.227 -5.512 2.974 1.00 95.44 78 PHE A C 1
ATOM 546 O O . PHE A 1 78 ? -0.034 -5.217 2.911 1.00 95.44 78 PHE A O 1
ATOM 553 N N . VAL A 1 79 ? -1.807 -5.894 4.110 1.00 95.44 79 VAL A N 1
ATOM 554 C CA . VAL A 1 79 ? -1.052 -6.013 5.360 1.00 95.44 79 VAL A CA 1
ATOM 555 C C . VAL A 1 79 ? -0.309 -7.340 5.336 1.00 95.44 79 VAL A C 1
ATOM 557 O O . VAL A 1 79 ? -0.919 -8.400 5.463 1.00 95.44 79 VAL A O 1
ATOM 560 N N . LEU A 1 80 ? 1.008 -7.295 5.148 1.00 94.38 80 LEU A N 1
ATOM 561 C CA . LEU A 1 80 ? 1.837 -8.503 5.129 1.00 94.38 80 LEU A CA 1
ATOM 562 C C . LEU A 1 80 ? 2.102 -9.022 6.547 1.00 94.38 80 LEU A C 1
ATOM 564 O O . LEU A 1 80 ? 1.948 -10.215 6.800 1.00 94.38 80 LEU A O 1
ATOM 568 N N . ASP A 1 81 ? 2.433 -8.114 7.465 1.00 94.56 81 ASP A N 1
ATOM 569 C CA . ASP A 1 81 ? 2.701 -8.402 8.873 1.00 94.56 81 ASP A CA 1
ATOM 570 C C . ASP A 1 81 ? 2.122 -7.304 9.782 1.00 94.56 81 ASP A C 1
ATOM 572 O O . ASP A 1 81 ? 1.950 -6.154 9.370 1.00 94.56 81 ASP A O 1
ATOM 576 N N . GLY A 1 82 ? 1.798 -7.670 11.022 1.00 94.88 82 GLY A N 1
ATOM 577 C CA . GLY A 1 82 ? 1.205 -6.780 12.014 1.00 94.88 82 GLY A CA 1
ATOM 578 C C . GLY A 1 82 ? -0.291 -6.515 11.812 1.00 94.88 82 GLY A C 1
ATOM 579 O O . GLY A 1 82 ? -1.081 -7.406 11.490 1.00 94.88 82 GLY A O 1
ATOM 580 N N . CYS A 1 83 ? -0.703 -5.280 12.097 1.00 95.31 83 CYS A N 1
ATOM 581 C CA . CYS A 1 83 ? -2.085 -4.823 11.984 1.00 95.31 83 CYS A CA 1
ATOM 582 C C . CYS A 1 83 ? -2.096 -3.336 11.636 1.00 95.31 83 CYS A C 1
ATOM 584 O O . CYS A 1 83 ? -1.540 -2.524 12.376 1.00 95.31 83 CYS A O 1
ATOM 586 N N . LEU A 1 84 ? -2.780 -2.989 10.551 1.00 94.31 84 LEU A N 1
ATOM 587 C CA . LEU A 1 84 ? -3.053 -1.613 10.161 1.00 94.31 84 LEU A CA 1
ATOM 588 C C . LEU A 1 84 ? -4.339 -1.138 10.846 1.00 94.31 84 LEU A C 1
ATOM 590 O O . LEU A 1 84 ? -5.303 -1.897 10.969 1.00 94.31 84 LEU A O 1
ATOM 594 N N . THR A 1 85 ? -4.351 0.108 11.309 1.00 95.00 85 THR A N 1
ATOM 595 C CA . THR A 1 85 ? -5.580 0.785 11.729 1.00 95.00 85 THR A CA 1
ATOM 596 C C . THR A 1 85 ? -5.871 1.850 10.691 1.00 95.00 85 THR A C 1
ATOM 598 O O . THR A 1 85 ? -4.984 2.623 10.379 1.00 95.00 85 THR A O 1
ATOM 601 N N . ALA A 1 86 ? -7.074 1.872 10.136 1.00 93.06 86 ALA A N 1
ATOM 602 C CA . ALA A 1 86 ? -7.454 2.863 9.142 1.00 93.06 86 ALA A CA 1
ATOM 603 C C . ALA A 1 86 ? -8.682 3.622 9.628 1.00 93.06 86 ALA A C 1
ATOM 605 O O . ALA A 1 86 ? -9.648 2.996 10.060 1.00 93.06 86 ALA A O 1
ATOM 606 N N . ASP A 1 87 ? -8.654 4.944 9.549 1.00 92.50 87 ASP A N 1
ATOM 607 C CA . ASP A 1 87 ? -9.856 5.767 9.606 1.00 92.50 87 ASP A CA 1
ATOM 608 C C . ASP A 1 87 ? -10.276 6.081 8.169 1.00 92.50 87 ASP A C 1
ATOM 610 O O . ASP A 1 87 ? -9.524 6.719 7.431 1.00 92.50 87 ASP A O 1
ATOM 614 N N . ILE A 1 88 ? -11.438 5.579 7.752 1.00 90.44 88 ILE A N 1
ATOM 615 C CA . ILE A 1 88 ? -12.018 5.841 6.431 1.00 90.44 88 ILE A CA 1
ATOM 616 C C . ILE A 1 88 ? -13.410 6.402 6.644 1.00 90.44 88 ILE A C 1
ATOM 618 O O . ILE A 1 88 ? -14.266 5.711 7.199 1.00 90.44 88 ILE A O 1
ATOM 622 N N . ASP A 1 89 ? -13.644 7.631 6.184 1.00 87.69 89 ASP A N 1
ATOM 623 C CA . ASP A 1 89 ? -14.942 8.302 6.334 1.00 87.69 89 ASP A CA 1
ATOM 624 C C . ASP A 1 89 ? -15.445 8.299 7.800 1.00 87.69 89 ASP A C 1
ATOM 626 O O . ASP A 1 89 ? -16.599 7.992 8.104 1.00 87.69 89 ASP A O 1
ATOM 630 N N . GLY A 1 90 ? -14.530 8.547 8.749 1.00 89.50 90 GLY A N 1
ATOM 631 C CA . GLY A 1 90 ? -14.809 8.568 10.189 1.00 89.50 90 GLY A CA 1
ATOM 632 C C . GLY A 1 90 ? -15.004 7.187 10.825 1.00 89.50 90 GLY A C 1
ATOM 633 O O . GLY A 1 90 ? -15.399 7.090 11.992 1.00 89.50 90 GLY A O 1
ATOM 634 N N . ARG A 1 91 ? -14.784 6.099 10.078 1.00 92.12 91 ARG A N 1
ATOM 635 C CA . ARG A 1 91 ? -14.889 4.726 10.580 1.00 92.12 91 ARG A CA 1
ATOM 636 C C . ARG A 1 91 ? -13.512 4.160 10.857 1.00 92.12 91 ARG A C 1
ATOM 638 O O . ARG A 1 91 ? -12.729 3.926 9.941 1.00 92.12 91 ARG A O 1
ATOM 645 N N . LEU A 1 92 ? -13.283 3.824 12.123 1.00 95.25 92 LEU A N 1
ATOM 646 C CA . LEU A 1 92 ? -12.064 3.157 12.553 1.00 95.25 92 LEU A CA 1
ATOM 647 C C . LEU A 1 92 ? -12.128 1.650 12.265 1.00 95.25 92 LEU A C 1
ATOM 649 O O . LEU A 1 92 ? -12.928 0.915 12.848 1.00 95.25 92 LEU A O 1
ATOM 653 N N . LEU A 1 93 ? -11.250 1.186 11.385 1.00 96.19 93 LEU A N 1
ATOM 654 C CA . LEU A 1 93 ? -11.127 -0.193 10.935 1.00 96.19 93 LEU A CA 1
ATOM 655 C C . LEU A 1 93 ? -9.799 -0.784 11.405 1.00 96.19 93 LEU A C 1
ATOM 657 O O . LEU A 1 93 ? -8.761 -0.128 11.365 1.00 96.19 93 LEU A O 1
ATOM 661 N N . LYS A 1 94 ? -9.818 -2.057 11.806 1.00 97.12 94 LYS A N 1
ATOM 662 C CA . LYS A 1 94 ? -8.602 -2.847 12.035 1.00 97.12 94 LYS A CA 1
ATOM 663 C C . LYS A 1 94 ? -8.428 -3.833 10.896 1.00 97.12 94 LYS A C 1
ATOM 665 O O . LYS A 1 94 ? -9.325 -4.628 10.628 1.00 97.12 94 LYS A O 1
ATOM 670 N N . VAL A 1 95 ? -7.264 -3.796 10.266 1.00 97.06 95 VAL A N 1
ATOM 671 C CA . VAL A 1 95 ? -6.911 -4.642 9.130 1.00 97.06 95 VAL A CA 1
ATOM 672 C C . VAL A 1 95 ? -5.741 -5.526 9.569 1.00 97.06 95 VAL A C 1
ATOM 674 O O . VAL A 1 95 ? -4.600 -5.058 9.620 1.00 97.06 95 VAL A O 1
ATOM 677 N N . PRO A 1 96 ? -6.005 -6.776 9.984 1.00 97.50 96 PRO A N 1
ATOM 678 C CA . PRO A 1 96 ? -4.954 -7.678 10.439 1.00 97.50 96 PRO A CA 1
ATOM 679 C C . PRO A 1 96 ? -4.089 -8.158 9.267 1.00 97.50 96 PRO A C 1
ATOM 681 O O . PRO A 1 96 ? -4.449 -7.998 8.100 1.00 97.50 96 PRO A O 1
ATOM 684 N N . ALA A 1 97 ? -2.961 -8.795 9.577 1.00 97.62 97 ALA A N 1
ATOM 685 C CA . ALA A 1 97 ? -2.120 -9.444 8.579 1.00 97.62 97 ALA A CA 1
ATOM 686 C C . ALA A 1 97 ? -2.920 -10.363 7.639 1.00 97.62 97 ALA A C 1
ATOM 688 O O . ALA A 1 97 ? -3.926 -10.978 8.015 1.00 97.62 97 ALA A O 1
ATOM 689 N N . ARG A 1 98 ? -2.433 -10.473 6.401 1.00 97.06 98 ARG A N 1
ATOM 690 C CA . ARG A 1 98 ? -3.015 -11.253 5.300 1.00 97.06 98 ARG A CA 1
ATOM 691 C C . ARG A 1 98 ? -4.401 -10.772 4.855 1.00 97.06 98 ARG A C 1
ATOM 693 O O . ARG A 1 98 ? -5.131 -11.536 4.229 1.00 97.06 98 ARG A O 1
ATOM 700 N N . HIS A 1 99 ? -4.754 -9.527 5.168 1.00 97.94 99 HIS A N 1
ATOM 701 C CA . HIS A 1 99 ? -5.971 -8.877 4.687 1.00 97.94 99 HIS A CA 1
ATOM 702 C C . HIS A 1 99 ? -5.631 -7.669 3.820 1.00 97.94 99 HIS A C 1
ATOM 704 O O . HIS A 1 99 ? -4.548 -7.084 3.919 1.00 97.94 99 HIS A O 1
ATOM 710 N N . ALA A 1 100 ? -6.584 -7.317 2.965 1.00 96.75 100 ALA A N 1
ATOM 711 C CA . ALA A 1 100 ? -6.512 -6.147 2.114 1.00 96.75 100 ALA A CA 1
ATOM 712 C C . ALA A 1 100 ? -7.495 -5.082 2.599 1.00 96.75 100 ALA A C 1
ATOM 714 O O . ALA A 1 100 ? -8.633 -5.388 2.956 1.00 96.75 100 ALA A O 1
ATOM 715 N N . LEU A 1 101 ? -7.057 -3.832 2.549 1.00 95.00 101 LEU A N 1
ATOM 716 C CA . LEU A 1 101 ? -7.902 -2.658 2.642 1.00 95.00 101 LEU A CA 1
ATOM 717 C C . LEU A 1 101 ? -7.996 -2.023 1.259 1.00 95.00 101 LEU A C 1
ATOM 719 O O . LEU A 1 101 ? -6.976 -1.692 0.656 1.00 95.00 101 LEU A O 1
ATOM 723 N N . HIS A 1 102 ? -9.218 -1.841 0.777 1.00 94.94 102 HIS A N 1
ATOM 724 C CA . HIS A 1 102 ? -9.494 -1.096 -0.442 1.00 94.94 102 HIS A CA 1
ATOM 725 C C . HIS A 1 102 ? -9.938 0.322 -0.074 1.00 94.94 102 HIS A C 1
ATOM 727 O O . HIS A 1 102 ? -10.883 0.496 0.697 1.00 94.94 102 HIS A O 1
ATOM 733 N N . VAL A 1 103 ? -9.258 1.314 -0.645 1.00 91.25 103 VAL A N 1
ATOM 734 C CA . VAL A 1 103 ? -9.608 2.728 -0.540 1.00 91.25 103 VAL A CA 1
ATOM 735 C C . VAL A 1 103 ? -9.960 3.250 -1.9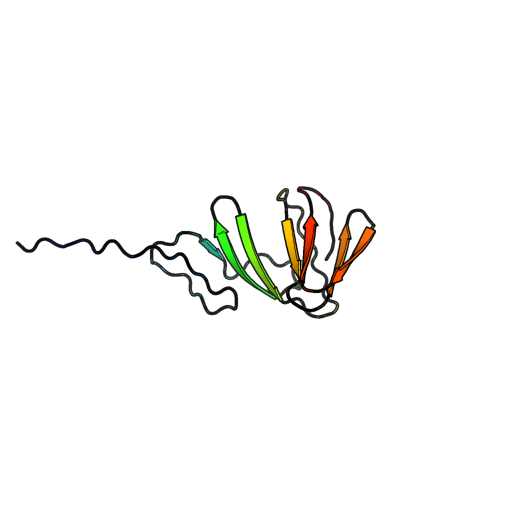37 1.00 91.25 103 VAL A C 1
ATOM 737 O O . VAL A 1 103 ? -9.066 3.358 -2.785 1.00 91.25 103 VAL A O 1
ATOM 740 N N . PRO A 1 104 ? -11.239 3.581 -2.191 1.00 91.25 104 PRO A N 1
ATOM 741 C CA . PRO A 1 104 ? -11.657 4.154 -3.462 1.00 91.25 104 PRO A CA 1
ATOM 742 C C . PRO A 1 104 ? -10.951 5.479 -3.768 1.00 91.25 104 PRO A C 1
ATOM 744 O O . PRO A 1 104 ? -10.536 6.212 -2.868 1.00 91.25 104 PRO A O 1
ATOM 747 N N . ALA A 1 105 ? -10.868 5.821 -5.053 1.00 89.19 105 ALA A N 1
ATOM 748 C CA . ALA A 1 105 ? -10.391 7.128 -5.489 1.00 89.19 105 ALA A CA 1
ATOM 749 C C . ALA A 1 105 ? -11.163 8.270 -4.801 1.00 89.19 105 ALA A C 1
ATOM 751 O O . ALA A 1 105 ? -12.386 8.211 -4.680 1.00 89.19 105 ALA A O 1
ATOM 752 N N . ALA A 1 106 ? -10.436 9.313 -4.384 1.00 86.12 106 ALA A N 1
ATOM 753 C CA . ALA A 1 106 ? -10.971 10.496 -3.696 1.00 86.12 106 ALA A CA 1
ATOM 754 C C . ALA A 1 106 ? -11.688 10.219 -2.357 1.00 86.12 106 ALA A C 1
ATOM 756 O O . ALA A 1 106 ? -12.354 11.105 -1.826 1.00 86.12 106 ALA A O 1
ATOM 757 N N . MET A 1 107 ? -11.551 9.014 -1.795 1.00 87.38 107 MET A N 1
ATOM 758 C CA . MET A 1 107 ? -11.999 8.733 -0.437 1.00 87.38 107 MET A CA 1
ATOM 759 C C . MET A 1 107 ? -10.973 9.294 0.558 1.00 87.38 107 MET A C 1
ATOM 761 O O . MET A 1 107 ? -9.808 8.907 0.460 1.00 87.38 107 MET A O 1
ATOM 765 N N . PRO A 1 108 ? -11.359 10.155 1.517 1.00 85.50 108 PRO A N 1
ATOM 766 C CA . PRO A 1 108 ? -10.458 10.606 2.571 1.00 85.50 108 PRO A CA 1
ATOM 767 C C . PRO A 1 108 ? -10.174 9.472 3.562 1.00 85.50 108 PRO A C 1
ATOM 769 O O . PRO A 1 108 ? -11.084 8.752 3.984 1.00 85.50 108 PRO A O 1
ATOM 772 N N . TYR A 1 109 ? -8.907 9.318 3.945 1.00 87.69 109 TYR A N 1
ATOM 773 C CA . TYR A 1 109 ? -8.485 8.289 4.890 1.00 87.69 109 TYR A CA 1
ATOM 774 C C . TYR A 1 109 ? -7.195 8.655 5.628 1.00 87.69 109 TYR A C 1
ATOM 776 O O . TYR A 1 109 ? -6.363 9.416 5.130 1.00 87.69 109 TYR A O 1
ATOM 784 N N . VAL A 1 110 ? -7.021 8.062 6.807 1.00 88.88 110 VAL A N 1
ATOM 785 C CA . VAL A 1 110 ? -5.796 8.114 7.613 1.00 88.88 110 VAL A CA 1
ATOM 786 C C . VAL A 1 110 ? -5.401 6.687 7.984 1.00 88.88 110 VAL A C 1
ATOM 788 O O . VAL A 1 110 ? -6.267 5.878 8.318 1.00 88.88 110 VAL A O 1
ATOM 791 N N . LEU A 1 111 ? -4.106 6.377 7.899 1.00 87.69 111 LEU A N 1
ATOM 792 C CA . LEU A 1 111 ? -3.518 5.064 8.198 1.00 87.69 111 LEU A CA 1
ATOM 793 C C . LEU A 1 111 ? -2.572 5.112 9.399 1.00 87.69 111 LEU A C 1
ATOM 795 O O . LEU A 1 111 ? -1.951 6.181 9.601 1.00 87.69 111 LEU A O 1
#

Radius of gyration: 18.05 Å; Cα contacts (8 Å, |Δi|>4): 193; chains: 1; bounding box: 48×25×58 Å

Solvent-accessible surface area (backbone atoms only — not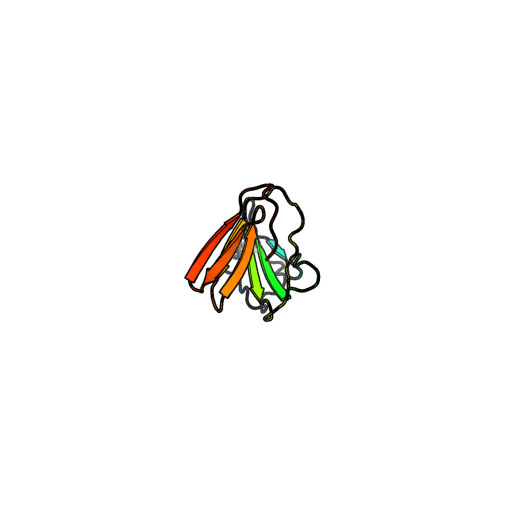 comparable to full-atom values): 6986 Å² total; per-residue (Å²): 137,84,82,80,76,77,76,77,74,75,68,43,86,80,81,55,41,92,62,83,58,72,92,66,94,62,60,57,74,50,50,76,37,77,72,39,87,44,41,101,58,42,53,43,28,24,23,42,36,46,101,87,51,71,49,68,44,74,54,70,60,90,90,54,59,41,62,61,76,96,52,74,57,64,46,75,48,70,31,79,69,68,65,49,52,34,36,47,84,87,41,84,44,80,42,47,46,81,36,75,47,81,42,59,50,74,59,66,52,43,58

Secondary structure (DSSP, 8-state):
--------PPPB----TTTT----SS-BSSEEETT----TT-EEEEEEE-SS-EEEEEE--TT---B----S--EEEE--SSEEEEEETTEEEEEETT-EEEE-TT--EE-

Foldseek 3Di:
DDDPDPPPFDEDDDDDQQAPDDPDPTHYQWDKDCCPDFDPQWPWGIWTGHPQDIDTDIDHPPPDKTQDDQDQDKDKDAAQAAWDWKQWPNDTDIAHHRGIDTDHGRTGMMD